Protein AF-A0A1V9Z0G0-F1 (afdb_monomer)

Structure (mmCIF, N/CA/C/O backbone):
data_AF-A0A1V9Z0G0-F1
#
_entry.id   AF-A0A1V9Z0G0-F1
#
loop_
_atom_site.group_PDB
_atom_site.id
_atom_site.type_symbol
_atom_site.label_atom_id
_atom_site.label_alt_id
_atom_site.label_comp_id
_atom_site.label_asym_id
_atom_site.label_entity_id
_atom_site.label_seq_id
_atom_site.pdbx_PDB_ins_code
_atom_site.Cartn_x
_atom_site.Cartn_y
_atom_site.Cartn_z
_atom_site.occupancy
_atom_site.B_iso_or_equiv
_atom_site.auth_seq_id
_atom_site.auth_comp_id
_atom_site.auth_asym_id
_atom_site.auth_atom_id
_atom_site.pdbx_PDB_model_num
ATOM 1 N N . MET A 1 1 ? 11.633 -21.164 -26.897 1.00 39.19 1 MET A N 1
ATOM 2 C CA . MET A 1 1 ? 11.523 -19.756 -26.463 1.00 39.19 1 MET A CA 1
ATOM 3 C C . MET A 1 1 ? 10.047 -19.464 -26.241 1.00 39.19 1 MET A C 1
ATOM 5 O O . MET A 1 1 ? 9.314 -19.277 -27.200 1.00 39.19 1 MET A O 1
ATOM 9 N N . THR A 1 2 ? 9.566 -19.588 -25.009 1.00 44.00 2 THR A N 1
ATOM 10 C CA . THR A 1 2 ? 8.152 -19.388 -24.665 1.00 44.00 2 THR A CA 1
ATOM 11 C C . THR A 1 2 ? 7.898 -17.895 -24.480 1.00 44.00 2 THR A C 1
ATOM 13 O O . THR A 1 2 ? 8.456 -17.275 -23.580 1.00 44.00 2 THR A O 1
ATOM 16 N N . ILE A 1 3 ? 7.078 -17.304 -25.351 1.00 54.53 3 ILE A N 1
ATOM 17 C CA . ILE A 1 3 ? 6.534 -15.957 -25.157 1.00 54.53 3 ILE A CA 1
ATOM 18 C C . ILE A 1 3 ? 5.615 -16.044 -23.932 1.00 54.53 3 ILE A C 1
ATOM 20 O O . ILE A 1 3 ? 4.525 -16.607 -24.019 1.00 54.53 3 ILE A O 1
ATOM 24 N N . LEU A 1 4 ? 6.052 -15.539 -22.775 1.00 56.91 4 LEU A N 1
ATOM 25 C CA . LEU A 1 4 ? 5.128 -15.313 -21.665 1.00 56.91 4 LEU A CA 1
ATOM 26 C C . LEU A 1 4 ? 4.063 -14.316 -22.151 1.00 56.91 4 LEU A C 1
ATOM 28 O O . LEU A 1 4 ? 4.425 -13.322 -22.793 1.00 56.91 4 LEU A O 1
ATOM 32 N N . PRO A 1 5 ? 2.765 -14.551 -21.890 1.00 53.03 5 PRO A N 1
ATOM 33 C CA . PRO A 1 5 ? 1.739 -13.598 -22.277 1.00 53.03 5 PRO A CA 1
ATOM 34 C C . PRO A 1 5 ? 2.099 -12.223 -21.697 1.00 53.03 5 PRO A C 1
ATOM 36 O O . PRO A 1 5 ? 2.500 -12.126 -20.536 1.00 53.03 5 PRO A O 1
ATOM 39 N N . ARG A 1 6 ? 1.973 -11.156 -22.503 1.00 59.28 6 ARG A N 1
ATOM 40 C CA . ARG A 1 6 ? 2.191 -9.740 -22.121 1.00 59.28 6 ARG A CA 1
ATOM 41 C C . ARG A 1 6 ? 1.159 -9.242 -21.085 1.00 59.28 6 ARG A C 1
ATOM 43 O O . ARG A 1 6 ? 0.621 -8.146 -21.194 1.00 59.28 6 ARG A O 1
ATOM 50 N N . THR A 1 7 ? 0.826 -10.050 -20.086 1.00 71.88 7 THR A N 1
ATOM 51 C CA . THR A 1 7 ? -0.216 -9.774 -19.096 1.00 71.88 7 THR A CA 1
ATOM 52 C C . THR A 1 7 ? 0.343 -9.202 -17.794 1.00 71.88 7 THR A C 1
ATOM 54 O O . THR A 1 7 ? -0.408 -8.587 -17.044 1.00 71.88 7 THR A O 1
ATOM 57 N N . ARG A 1 8 ? 1.655 -9.321 -17.548 1.00 81.38 8 ARG A N 1
ATOM 58 C CA . ARG A 1 8 ? 2.352 -8.816 -16.350 1.00 81.38 8 ARG A CA 1
ATOM 59 C C . ARG A 1 8 ? 3.034 -7.471 -16.623 1.00 81.38 8 ARG A C 1
ATOM 61 O O . ARG A 1 8 ? 4.254 -7.399 -16.718 1.00 81.38 8 ARG A O 1
ATOM 68 N N . THR A 1 9 ? 2.249 -6.416 -16.810 1.00 90.38 9 THR A N 1
ATOM 69 C CA . THR A 1 9 ? 2.757 -5.058 -17.067 1.00 90.38 9 THR A CA 1
ATOM 70 C C . THR A 1 9 ? 2.251 -4.091 -16.005 1.00 90.38 9 THR A C 1
ATOM 72 O O . THR A 1 9 ? 1.151 -4.267 -15.486 1.00 90.38 9 THR A O 1
ATOM 75 N N . ASN A 1 10 ? 3.010 -3.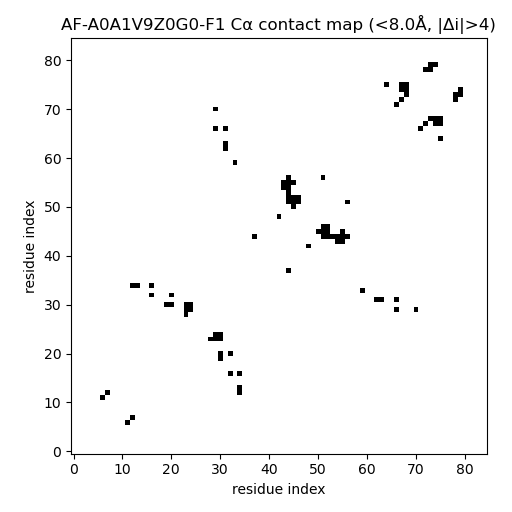024 -15.729 1.00 91.25 10 ASN A N 1
ATOM 76 C CA . ASN A 1 10 ? 2.557 -1.954 -14.832 1.00 91.25 10 ASN A CA 1
ATOM 77 C C . ASN A 1 10 ? 1.232 -1.322 -15.311 1.00 91.25 10 ASN A C 1
ATOM 79 O O . ASN A 1 10 ? 0.412 -0.916 -14.492 1.00 91.25 10 ASN A O 1
ATOM 83 N N . PHE A 1 11 ? 0.998 -1.290 -16.630 1.00 91.69 11 PHE A N 1
ATOM 84 C CA . PHE A 1 11 ? -0.268 -0.845 -17.216 1.00 91.69 11 PHE A CA 1
ATOM 85 C C . PHE A 1 11 ? -1.437 -1.739 -16.785 1.00 91.69 11 PHE A C 1
ATOM 87 O O . PHE A 1 11 ? -2.420 -1.229 -16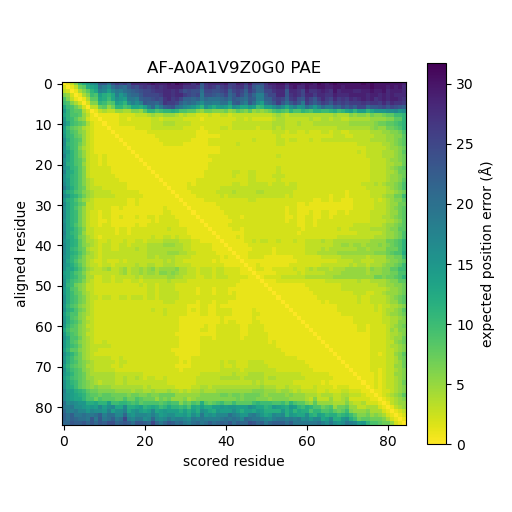.265 1.00 91.69 11 PHE A O 1
ATOM 94 N N . ASN A 1 12 ? -1.312 -3.064 -16.906 1.00 92.50 12 ASN A N 1
ATOM 95 C CA . ASN A 1 12 ? -2.372 -3.979 -16.476 1.00 92.50 12 ASN A CA 1
ATOM 96 C C . ASN A 1 12 ? -2.565 -3.957 -14.952 1.00 92.50 12 ASN A C 1
ATOM 98 O O . ASN A 1 12 ? -3.688 -4.087 -14.471 1.00 92.50 12 ASN A O 1
ATOM 102 N N . THR A 1 13 ? -1.495 -3.749 -14.174 1.00 93.81 13 THR A N 1
ATOM 103 C CA . THR A 1 13 ? -1.587 -3.605 -12.710 1.00 93.81 13 THR A CA 1
ATOM 104 C C . THR A 1 13 ? -2.493 -2.437 -12.300 1.00 93.81 13 THR A C 1
ATOM 106 O O . THR A 1 13 ? -3.173 -2.532 -11.278 1.00 93.81 13 THR A O 1
ATOM 109 N N . LYS A 1 14 ? -2.583 -1.373 -13.113 1.00 96.06 14 LYS A N 1
ATOM 110 C CA . LYS A 1 14 ? -3.504 -0.247 -12.885 1.00 96.06 14 LYS A CA 1
ATOM 111 C C . LYS A 1 14 ? -4.961 -0.694 -12.812 1.00 96.06 14 LYS A C 1
ATOM 113 O O . LYS A 1 14 ? -5.710 -0.227 -11.951 1.00 96.06 14 LYS A O 1
ATOM 118 N N . ASP A 1 15 ? -5.364 -1.584 -13.714 1.00 95.62 15 ASP A N 1
ATOM 119 C CA . ASP A 1 15 ? -6.746 -2.055 -13.790 1.00 9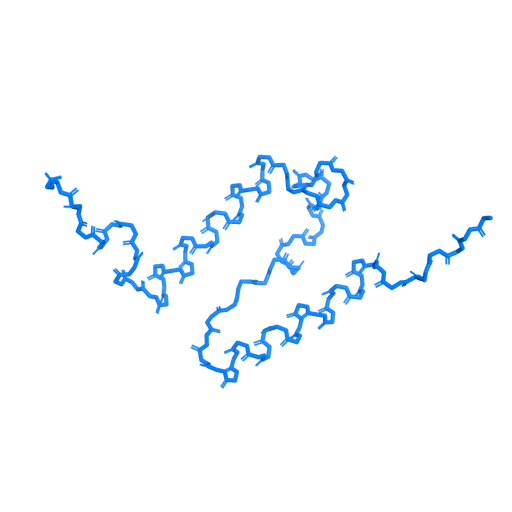5.62 15 ASP A CA 1
ATOM 120 C C . ASP A 1 15 ? -7.093 -2.866 -12.542 1.00 95.62 15 ASP A C 1
ATOM 122 O O . ASP A 1 15 ? -8.141 -2.649 -11.934 1.00 95.62 15 ASP A O 1
ATOM 126 N N . TYR A 1 16 ? -6.170 -3.719 -12.088 1.00 96.12 16 TYR A N 1
ATOM 127 C CA . TYR A 1 16 ? -6.310 -4.437 -10.820 1.00 96.12 16 TYR A CA 1
ATOM 128 C C . TYR A 1 16 ? -6.404 -3.478 -9.631 1.00 96.12 16 TYR A C 1
ATOM 130 O O . TYR A 1 16 ? -7.341 -3.591 -8.844 1.00 96.12 16 TYR A O 1
ATOM 138 N N . ALA A 1 17 ? -5.506 -2.493 -9.524 1.00 97.81 17 ALA A N 1
ATOM 139 C CA . ALA A 1 17 ? -5.551 -1.493 -8.455 1.00 97.81 17 ALA A CA 1
ATOM 140 C C . ALA A 1 17 ? -6.888 -0.729 -8.443 1.00 97.81 17 ALA A C 1
ATOM 142 O O . ALA A 1 17 ? -7.508 -0.556 -7.392 1.00 97.81 17 ALA A O 1
ATOM 143 N N . THR A 1 18 ? -7.385 -0.350 -9.623 1.00 98.12 18 THR A N 1
ATOM 144 C CA . THR A 1 18 ? -8.685 0.315 -9.792 1.00 98.12 18 THR A CA 1
ATOM 145 C C . THR A 1 18 ? -9.833 -0.565 -9.297 1.00 98.12 18 THR A C 1
ATOM 147 O O . THR A 1 18 ? -10.702 -0.093 -8.561 1.00 98.12 18 THR A O 1
ATOM 150 N N . ARG A 1 19 ? -9.835 -1.858 -9.646 1.00 98.12 19 ARG A N 1
ATOM 151 C CA . ARG A 1 19 ? -10.867 -2.800 -9.189 1.00 98.12 19 ARG A CA 1
ATOM 152 C C . ARG A 1 19 ? -10.784 -3.076 -7.691 1.00 98.12 19 ARG A C 1
ATOM 154 O O . ARG A 1 19 ? -11.829 -3.097 -7.048 1.00 98.12 19 ARG A O 1
ATOM 161 N N . CYS A 1 20 ? -9.589 -3.197 -7.114 1.00 98.31 20 CYS A N 1
ATOM 162 C CA . CYS A 1 20 ? -9.416 -3.342 -5.666 1.00 98.31 20 CYS A CA 1
ATOM 163 C C . CYS A 1 20 ? -10.012 -2.152 -4.903 1.00 98.31 20 CYS A C 1
ATOM 165 O O . CYS A 1 20 ? -10.746 -2.354 -3.939 1.00 98.31 20 CYS A O 1
ATOM 167 N N . LYS A 1 21 ? -9.776 -0.918 -5.371 1.00 98.44 21 LYS A N 1
ATOM 168 C CA . LYS A 1 21 ? -10.385 0.289 -4.785 1.00 98.44 21 LYS A CA 1
ATOM 169 C C . LYS A 1 21 ? -11.910 0.260 -4.862 1.00 98.44 21 LYS A C 1
ATOM 171 O O . LYS A 1 21 ? -12.572 0.602 -3.889 1.00 98.44 21 LYS A O 1
ATOM 176 N N . GLN A 1 22 ? -12.468 -0.169 -5.997 1.00 98.56 22 GLN A N 1
ATOM 177 C CA . GLN A 1 22 ? -13.918 -0.296 -6.162 1.00 98.56 22 GLN A CA 1
ATOM 178 C C . GLN A 1 22 ? -14.513 -1.331 -5.198 1.00 98.56 22 GLN A C 1
ATOM 180 O O . GLN A 1 22 ? -15.528 -1.060 -4.564 1.00 98.56 22 GLN A O 1
ATOM 185 N N . VAL A 1 23 ? -13.874 -2.495 -5.051 1.00 98.62 23 VAL A N 1
ATOM 186 C CA . VAL A 1 23 ? -14.305 -3.529 -4.097 1.00 98.62 23 VAL A CA 1
ATOM 187 C C . VAL A 1 23 ? -14.240 -3.010 -2.662 1.00 98.62 23 VAL A C 1
ATOM 189 O O . VAL A 1 23 ? -15.221 -3.145 -1.937 1.00 98.62 23 VAL A O 1
ATOM 192 N N . GLY A 1 24 ? -13.137 -2.364 -2.270 1.00 98.38 24 GLY A N 1
ATOM 193 C CA . GLY A 1 24 ? -13.008 -1.750 -0.946 1.00 98.38 24 GLY A CA 1
ATOM 194 C C . GLY A 1 24 ? -14.107 -0.726 -0.675 1.00 98.38 24 GLY A C 1
ATOM 195 O O . GLY A 1 24 ? -14.800 -0.820 0.333 1.00 98.38 24 GLY A O 1
ATOM 196 N N . SER A 1 25 ? -14.362 0.172 -1.631 1.00 98.38 25 SER A N 1
ATOM 197 C CA . SER A 1 25 ? -15.454 1.147 -1.539 1.00 98.38 25 SER A CA 1
ATOM 198 C C . SER A 1 25 ? -16.823 0.484 -1.363 1.00 98.38 25 SER A C 1
ATOM 200 O O . SER A 1 25 ? -17.610 0.944 -0.543 1.00 98.38 25 SER A O 1
ATOM 202 N N . ASN A 1 26 ? -17.116 -0.585 -2.109 1.00 98.69 26 ASN A N 1
ATOM 203 C CA . ASN A 1 26 ? -18.397 -1.292 -2.015 1.00 98.69 26 ASN A CA 1
ATOM 204 C C . ASN A 1 26 ? -18.588 -1.990 -0.661 1.00 98.69 26 ASN A C 1
ATOM 206 O O . ASN A 1 26 ? -19.719 -2.160 -0.217 1.00 98.69 26 ASN A O 1
ATOM 210 N N . LEU A 1 27 ? -17.492 -2.411 -0.024 1.00 98.50 27 LEU A N 1
ATOM 211 C CA . LEU A 1 27 ? -17.498 -3.091 1.272 1.00 98.50 27 LEU A CA 1
ATOM 212 C C . LEU A 1 27 ? -17.310 -2.135 2.460 1.00 98.50 27 LEU A C 1
ATOM 214 O O . LEU A 1 27 ? -17.358 -2.585 3.600 1.00 98.50 27 LEU A O 1
ATOM 218 N N . GLY A 1 28 ?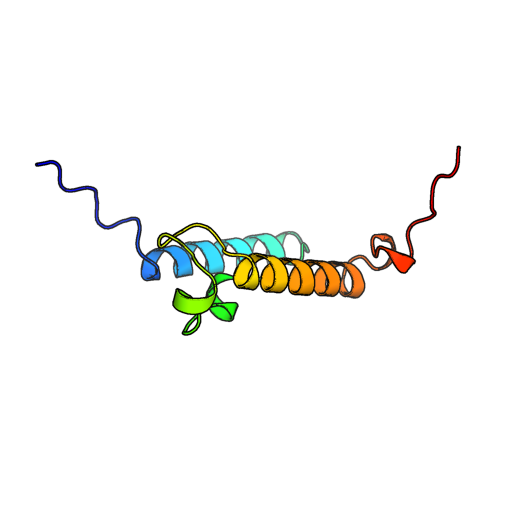 -17.072 -0.842 2.218 1.00 97.81 28 GLY A N 1
ATOM 219 C CA . GLY A 1 28 ? -16.723 0.109 3.276 1.00 97.81 28 GLY A CA 1
ATOM 220 C C . GLY A 1 28 ? -15.354 -0.161 3.916 1.00 97.81 28 GLY A C 1
ATOM 221 O O . GLY A 1 28 ? -15.154 0.150 5.085 1.00 97.81 28 GLY A O 1
ATOM 222 N N . ILE A 1 29 ? -14.420 -0.755 3.167 1.00 98.12 29 ILE A N 1
ATOM 223 C CA . ILE A 1 29 ? -13.059 -1.072 3.617 1.00 98.12 29 ILE A CA 1
ATOM 224 C C . ILE A 1 29 ? -12.075 -0.099 2.938 1.00 98.12 29 ILE A C 1
ATOM 226 O O . ILE A 1 29 ? -12.066 -0.009 1.705 1.00 98.12 29 ILE A O 1
ATOM 230 N N . PRO A 1 30 ? -11.226 0.623 3.694 1.00 98.12 30 PRO A N 1
ATOM 231 C CA . PRO A 1 30 ? -10.232 1.524 3.133 1.00 98.12 30 PRO A CA 1
ATOM 232 C C . PRO A 1 30 ? -9.158 0.731 2.379 1.00 98.12 30 PRO A C 1
ATOM 234 O O . PRO A 1 30 ? -8.704 -0.325 2.819 1.00 98.12 30 PRO A O 1
ATOM 237 N N . VAL A 1 31 ? -8.732 1.260 1.232 1.00 98.44 31 VAL A N 1
ATOM 238 C CA . VAL A 1 31 ? -7.718 0.646 0.365 1.00 98.44 31 VAL A CA 1
ATOM 239 C C . VAL A 1 31 ? -6.598 1.644 0.116 1.00 98.44 31 VAL A C 1
ATOM 241 O O . VAL A 1 31 ? -6.841 2.769 -0.318 1.00 98.44 31 VAL A O 1
ATOM 244 N N . ILE A 1 32 ? -5.361 1.205 0.337 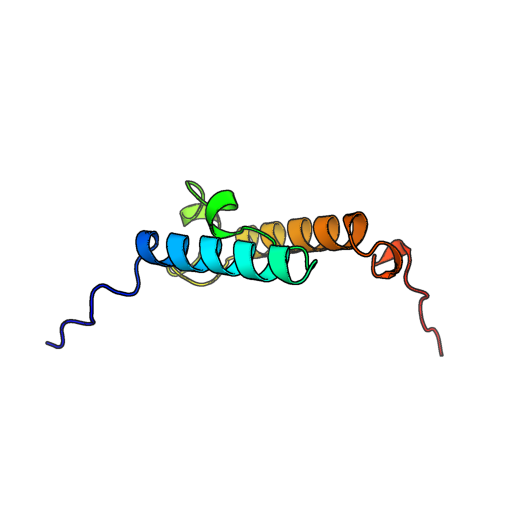1.00 98.50 32 ILE A N 1
ATOM 245 C CA . ILE A 1 32 ? -4.159 1.979 0.026 1.00 98.50 32 ILE A CA 1
ATOM 246 C C . ILE A 1 32 ? -3.807 1.773 -1.452 1.00 98.50 32 ILE A C 1
ATOM 248 O O . ILE A 1 32 ? -3.527 0.657 -1.890 1.00 98.50 32 ILE A O 1
ATOM 252 N N . ASP A 1 33 ? -3.809 2.855 -2.229 1.00 98.00 33 ASP A N 1
ATOM 253 C CA . ASP A 1 33 ? -3.488 2.841 -3.660 1.00 98.00 33 ASP A CA 1
ATOM 254 C C . ASP A 1 33 ? -1.978 2.993 -3.900 1.00 98.00 33 ASP A C 1
ATOM 256 O O . ASP A 1 33 ? -1.477 4.072 -4.229 1.00 98.00 33 ASP A O 1
ATOM 260 N N . LEU A 1 34 ? -1.247 1.887 -3.734 1.00 97.56 34 LEU A N 1
ATOM 261 C CA . LEU A 1 34 ? 0.195 1.851 -3.998 1.00 97.56 34 LEU A CA 1
ATOM 262 C C . LEU A 1 34 ? 0.524 2.063 -5.476 1.00 97.56 34 LEU A C 1
ATOM 264 O O . LEU A 1 34 ? 1.559 2.650 -5.785 1.00 97.56 34 LEU A O 1
ATOM 268 N N . TRP A 1 35 ? -0.351 1.624 -6.390 1.00 97.50 35 TRP A N 1
ATOM 269 C CA . TRP A 1 35 ? -0.099 1.790 -7.818 1.00 97.50 35 TRP A CA 1
ATOM 270 C C . TRP A 1 35 ? 0.040 3.269 -8.149 1.00 97.50 35 TRP A C 1
ATOM 272 O O . TRP A 1 35 ? 1.072 3.654 -8.685 1.00 97.50 35 TRP A O 1
ATOM 282 N N . THR A 1 36 ? -0.935 4.105 -7.782 1.00 97.62 36 THR A N 1
ATOM 283 C CA . THR A 1 36 ? -0.858 5.549 -8.046 1.00 97.62 36 THR A CA 1
ATOM 284 C C . THR A 1 36 ? 0.284 6.196 -7.262 1.00 97.62 36 THR A C 1
ATOM 286 O O . THR A 1 36 ? 1.044 6.975 -7.835 1.00 97.62 36 THR A O 1
ATOM 289 N N . GLY A 1 37 ? 0.441 5.849 -5.979 1.00 96.25 37 GLY A N 1
ATOM 290 C CA . GLY A 1 37 ? 1.429 6.470 -5.091 1.00 96.25 37 GLY A CA 1
ATOM 291 C C . GLY A 1 37 ? 2.892 6.251 -5.493 1.00 96.25 37 GLY A C 1
ATOM 292 O O . GLY A 1 37 ? 3.737 7.101 -5.223 1.00 96.25 37 GLY A O 1
ATOM 293 N N . MET A 1 38 ? 3.192 5.145 -6.177 1.00 96.44 38 MET A N 1
ATOM 294 C CA . MET A 1 38 ? 4.557 4.793 -6.579 1.00 96.44 38 MET A CA 1
ATOM 295 C C . MET A 1 38 ? 4.907 5.189 -8.023 1.00 96.44 38 MET A C 1
ATOM 297 O O . MET A 1 38 ? 6.050 4.982 -8.437 1.00 96.44 38 MET A O 1
ATOM 301 N N . GLN A 1 39 ? 3.972 5.731 -8.819 1.00 96.12 39 GLN A N 1
ATOM 302 C CA . GLN A 1 39 ? 4.279 6.087 -10.211 1.00 96.12 39 GLN A CA 1
ATOM 303 C C . GLN A 1 39 ? 5.373 7.160 -10.290 1.00 96.12 39 GLN A C 1
ATOM 305 O O . GLN A 1 39 ? 5.266 8.215 -9.674 1.00 96.12 39 GLN A O 1
ATOM 310 N N . GLY A 1 40 ? 6.415 6.887 -11.076 1.00 94.94 40 GLY A N 1
ATOM 311 C CA . GLY A 1 40 ? 7.574 7.764 -11.254 1.00 94.94 40 GLY A CA 1
ATOM 312 C C . GLY A 1 40 ? 8.716 7.503 -10.269 1.00 94.94 40 GLY A C 1
ATOM 313 O O . GLY A 1 40 ? 9.838 7.895 -10.560 1.00 94.94 40 GLY A O 1
ATOM 314 N N . ASN A 1 41 ? 8.464 6.788 -9.167 1.00 95.69 41 ASN A N 1
ATOM 315 C CA . ASN A 1 41 ? 9.454 6.521 -8.114 1.00 95.69 41 ASN A CA 1
ATOM 316 C C . ASN A 1 41 ? 9.820 5.031 -8.005 1.00 95.69 41 ASN A C 1
ATOM 318 O O . ASN A 1 41 ? 10.501 4.615 -7.069 1.00 95.69 41 ASN A O 1
ATOM 322 N N . GLN A 1 42 ? 9.368 4.190 -8.943 1.00 94.44 42 GLN A N 1
ATOM 323 C CA . GLN A 1 42 ? 9.530 2.737 -8.834 1.00 94.44 42 GLN A CA 1
ATOM 324 C C . GLN A 1 42 ? 10.998 2.305 -8.745 1.00 94.44 42 GLN A C 1
ATOM 326 O O . GLN A 1 42 ? 11.312 1.411 -7.967 1.00 94.44 42 GLN A O 1
ATOM 331 N N . SER A 1 43 ? 11.902 2.950 -9.490 1.00 95.12 43 SER A N 1
ATOM 332 C CA . SER A 1 43 ? 13.340 2.638 -9.456 1.00 95.12 43 SER A CA 1
ATOM 333 C C . SER A 1 43 ? 13.997 2.926 -8.106 1.00 95.12 43 SER A C 1
ATOM 335 O O . SER A 1 43 ? 15.041 2.359 -7.808 1.00 95.12 43 SER A O 1
ATOM 337 N N . GLU A 1 44 ? 13.400 3.796 -7.293 1.00 96.81 44 GLU A N 1
ATOM 338 C CA . GLU A 1 44 ? 13.896 4.135 -5.956 1.00 96.81 44 GLU A CA 1
ATOM 339 C C . GLU A 1 44 ? 13.316 3.223 -4.872 1.00 96.81 44 GLU A C 1
ATOM 341 O O . GLU A 1 44 ?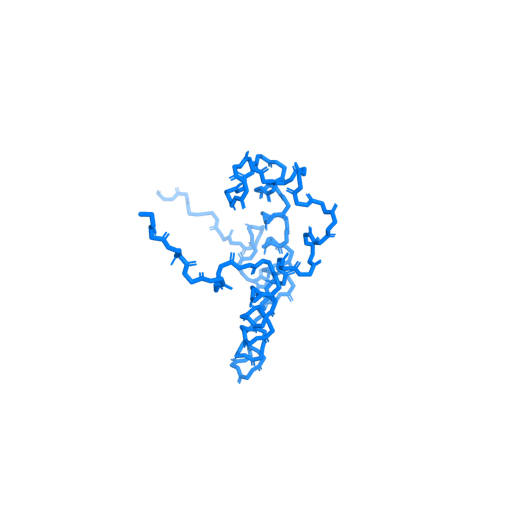 13.877 3.126 -3.783 1.00 96.81 44 GLU A O 1
ATOM 346 N N . MET A 1 45 ? 12.202 2.547 -5.160 1.00 97.69 45 MET A N 1
ATOM 347 C CA . MET A 1 45 ? 11.426 1.779 -4.181 1.00 97.69 45 MET A CA 1
ATOM 348 C C . MET A 1 45 ? 11.459 0.267 -4.415 1.00 97.69 45 MET A C 1
ATOM 350 O O . MET A 1 45 ? 11.035 -0.479 -3.537 1.00 97.69 45 MET A O 1
ATOM 354 N N . ILE A 1 46 ? 11.943 -0.197 -5.570 1.00 96.56 46 ILE A N 1
ATOM 355 C CA . ILE A 1 46 ? 11.906 -1.603 -5.987 1.00 96.56 46 ILE A CA 1
ATOM 356 C C . ILE A 1 46 ? 13.323 -2.092 -6.311 1.00 96.56 46 ILE A C 1
ATOM 358 O O . ILE A 1 46 ? 14.054 -1.422 -7.036 1.00 96.56 46 ILE A O 1
ATOM 362 N N . ILE A 1 47 ? 13.715 -3.263 -5.797 1.00 95.81 47 ILE A N 1
ATOM 363 C CA . ILE A 1 47 ? 15.084 -3.792 -5.946 1.00 95.81 47 ILE A CA 1
ATOM 364 C C . ILE A 1 47 ? 15.307 -4.601 -7.232 1.00 95.81 47 ILE A C 1
ATOM 366 O O . ILE A 1 47 ? 16.370 -4.509 -7.838 1.00 95.81 47 ILE A O 1
ATOM 370 N N . ASP A 1 48 ? 14.320 -5.382 -7.667 1.00 93.50 48 ASP A N 1
ATOM 371 C CA . ASP A 1 48 ? 14.465 -6.360 -8.760 1.00 93.50 48 ASP A CA 1
ATOM 372 C C . ASP A 1 48 ? 13.371 -6.241 -9.835 1.00 93.50 48 ASP A C 1
ATOM 374 O O . ASP A 1 48 ? 13.126 -7.156 -10.621 1.00 93.50 48 ASP A O 1
ATOM 378 N N . GLY A 1 49 ? 12.694 -5.093 -9.868 1.00 89.62 49 GLY A N 1
ATOM 379 C CA . GLY A 1 49 ? 11.541 -4.850 -10.731 1.00 89.62 49 GLY A CA 1
ATOM 380 C C . GLY A 1 49 ? 10.204 -5.351 -10.171 1.00 89.62 49 GLY A C 1
ATOM 381 O O . GLY A 1 49 ? 9.180 -5.111 -10.812 1.00 89.62 49 GLY A O 1
ATOM 382 N N . LEU A 1 50 ? 10.178 -5.982 -8.985 1.00 92.62 50 LEU A N 1
ATOM 383 C CA . LEU A 1 50 ? 8.938 -6.343 -8.290 1.00 92.62 50 LEU A CA 1
ATOM 384 C C . LEU A 1 50 ? 8.961 -6.111 -6.769 1.00 92.62 50 LEU A C 1
ATOM 386 O O . LEU A 1 50 ? 8.027 -5.506 -6.245 1.00 92.62 50 LEU A O 1
ATOM 390 N N . HIS A 1 51 ? 9.982 -6.591 -6.061 1.00 96.38 51 HIS A N 1
ATOM 391 C CA . HIS A 1 51 ? 10.045 -6.529 -4.600 1.00 96.38 51 HIS A CA 1
ATOM 392 C C . HIS A 1 51 ? 10.461 -5.145 -4.109 1.00 96.38 51 HIS A C 1
ATOM 394 O O . HIS A 1 51 ? 11.345 -4.511 -4.688 1.00 96.38 51 HIS A O 1
ATOM 400 N N . LEU A 1 52 ? 9.847 -4.697 -3.014 1.00 98.25 52 LEU A N 1
ATOM 401 C CA . LEU A 1 52 ? 10.234 -3.454 -2.362 1.00 98.25 52 LEU A CA 1
ATOM 402 C C . LEU A 1 52 ? 11.672 -3.553 -1.838 1.00 98.25 52 LEU A C 1
ATOM 404 O O . LEU A 1 52 ? 12.133 -4.612 -1.415 1.00 98.25 52 LEU A O 1
ATOM 408 N N . ASN A 1 53 ? 12.381 -2.432 -1.882 1.00 98.06 53 ASN A N 1
ATOM 409 C CA . ASN A 1 53 ? 13.589 -2.229 -1.092 1.00 98.06 53 ASN A CA 1
ATOM 410 C C . ASN A 1 53 ? 13.226 -1.528 0.233 1.00 98.06 53 ASN A C 1
ATOM 412 O O . ASN A 1 53 ? 12.065 -1.210 0.484 1.00 98.06 53 ASN A O 1
ATOM 416 N N . THR A 1 54 ? 14.225 -1.194 1.052 1.00 98.38 54 THR A N 1
ATOM 417 C CA . THR A 1 54 ? 14.014 -0.488 2.329 1.00 98.38 54 THR A CA 1
ATOM 418 C C . THR A 1 54 ? 13.227 0.823 2.188 1.00 98.38 54 THR A C 1
ATOM 420 O O . THR A 1 54 ? 12.425 1.154 3.058 1.00 98.38 54 THR A O 1
ATOM 423 N N . SER A 1 55 ? 13.433 1.582 1.108 1.00 98.19 55 SER A N 1
ATOM 424 C CA . SER A 1 55 ? 12.684 2.820 0.848 1.00 98.19 55 SER A CA 1
ATOM 425 C C . SER A 1 55 ? 11.209 2.521 0.561 1.00 98.19 55 SER A C 1
ATOM 427 O O . SER A 1 55 ? 10.322 3.124 1.168 1.00 98.19 55 SER 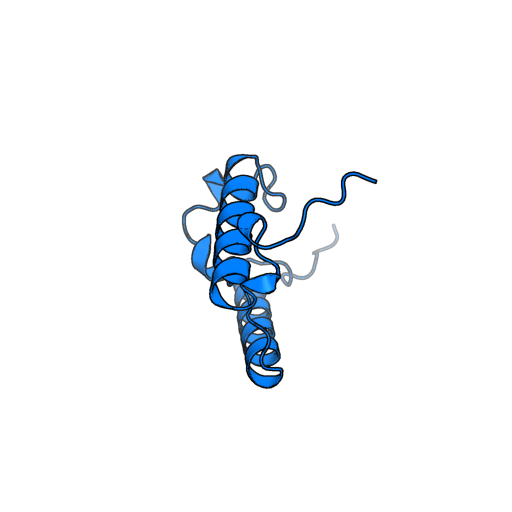A O 1
ATOM 429 N N . GLY A 1 56 ? 10.946 1.532 -0.298 1.00 98.31 56 GLY A N 1
ATOM 430 C CA . GLY A 1 56 ? 9.598 1.062 -0.611 1.00 98.31 56 GLY A CA 1
ATOM 431 C C . GLY A 1 56 ? 8.856 0.512 0.610 1.00 98.31 56 GLY A C 1
ATOM 432 O O . GLY A 1 56 ? 7.705 0.880 0.840 1.00 98.31 56 GLY A O 1
ATOM 433 N N . ASP A 1 57 ? 9.522 -0.295 1.437 1.00 98.50 57 ASP A N 1
ATOM 434 C CA . ASP A 1 57 ? 8.943 -0.831 2.675 1.00 98.50 57 ASP A CA 1
ATOM 435 C C . ASP A 1 57 ? 8.557 0.286 3.649 1.00 98.50 57 ASP A C 1
ATOM 437 O O . ASP A 1 57 ? 7.442 0.304 4.173 1.00 98.50 57 ASP A O 1
ATOM 441 N N . ASN A 1 58 ? 9.441 1.269 3.850 1.00 98.44 58 ASN A N 1
ATOM 442 C CA . ASN A 1 58 ? 9.159 2.418 4.712 1.00 98.44 58 ASN A CA 1
ATOM 443 C C . ASN A 1 58 ? 7.983 3.257 4.191 1.00 98.44 58 ASN A C 1
ATOM 445 O O . ASN A 1 58 ? 7.162 3.733 4.980 1.00 98.44 58 ASN A O 1
ATOM 449 N N . TYR A 1 59 ? 7.880 3.429 2.871 1.00 98.38 59 TYR A N 1
ATOM 450 C CA . TYR A 1 59 ? 6.755 4.117 2.242 1.00 98.38 59 TYR A CA 1
ATOM 451 C C . TYR A 1 59 ? 5.428 3.400 2.534 1.00 98.38 59 TYR A C 1
ATOM 453 O O . TYR A 1 59 ? 4.487 4.024 3.035 1.00 98.38 59 TYR A O 1
ATOM 461 N N . VAL A 1 60 ? 5.367 2.082 2.311 1.00 98.31 60 VAL A N 1
ATOM 462 C CA . VAL A 1 60 ? 4.169 1.272 2.590 1.00 98.31 60 VAL A CA 1
ATOM 463 C C . VAL A 1 60 ? 3.828 1.270 4.080 1.00 98.31 60 VAL A C 1
ATOM 465 O O . VAL A 1 60 ? 2.666 1.463 4.438 1.00 98.31 60 VAL A O 1
ATOM 468 N N . TYR A 1 61 ? 4.823 1.119 4.956 1.00 98.31 61 TYR A N 1
ATOM 469 C CA . TYR A 1 61 ? 4.640 1.154 6.408 1.00 98.31 61 TYR A CA 1
ATOM 470 C C . TYR A 1 61 ? 3.988 2.461 6.879 1.00 98.31 61 TYR A C 1
ATOM 472 O O . TYR A 1 61 ? 3.029 2.439 7.655 1.00 98.31 61 TYR A O 1
ATOM 480 N N . ASN A 1 62 ? 4.466 3.604 6.381 1.00 98.31 62 ASN A N 1
ATOM 481 C CA . ASN A 1 62 ? 3.915 4.906 6.747 1.00 98.31 62 ASN A CA 1
ATOM 482 C C . ASN A 1 62 ? 2.475 5.081 6.250 1.00 98.31 62 ASN A C 1
ATOM 484 O O . ASN A 1 62 ? 1.621 5.531 7.016 1.00 98.31 62 ASN A O 1
ATOM 488 N N . LEU A 1 63 ? 2.180 4.679 5.008 1.00 98.31 63 LEU A N 1
ATOM 489 C CA . LEU A 1 63 ? 0.814 4.710 4.480 1.00 98.31 63 LEU A CA 1
ATOM 490 C C . LEU A 1 63 ? -0.133 3.816 5.283 1.00 98.31 63 LEU A C 1
ATOM 492 O O . LEU A 1 63 ? -1.249 4.232 5.591 1.00 98.31 63 LEU A O 1
ATOM 496 N N . LEU A 1 64 ? 0.312 2.614 5.656 1.00 98.00 64 LEU A N 1
ATOM 497 C CA . LEU A 1 64 ? -0.486 1.685 6.447 1.00 98.00 64 LEU A CA 1
ATOM 498 C C . LEU A 1 64 ? -0.816 2.261 7.821 1.00 98.00 64 LEU A C 1
ATOM 500 O O . LEU A 1 64 ? -1.983 2.287 8.208 1.00 98.00 64 LEU A O 1
ATOM 504 N N . LYS A 1 65 ? 0.187 2.797 8.524 1.00 97.62 65 LYS A N 1
ATOM 505 C CA . LYS A 1 65 ? -0.023 3.477 9.806 1.00 97.62 65 LYS A CA 1
ATOM 506 C C . LYS A 1 65 ? -1.037 4.614 9.707 1.00 97.62 65 LYS A C 1
ATOM 508 O O . LYS A 1 65 ? -1.927 4.697 10.548 1.00 97.62 65 LYS A O 1
ATOM 513 N N . LEU A 1 66 ? -0.900 5.482 8.702 1.00 97.25 66 LEU A N 1
ATOM 514 C CA . LEU A 1 66 ? -1.812 6.611 8.497 1.00 97.25 66 LEU A CA 1
ATOM 515 C C . LEU A 1 66 ? -3.233 6.134 8.173 1.00 97.25 66 LEU A C 1
ATOM 517 O O . LEU A 1 66 ? -4.198 6.661 8.721 1.00 97.25 66 LEU A O 1
ATOM 521 N N . SER A 1 67 ? -3.365 5.108 7.329 1.00 97.81 67 SER A N 1
ATOM 522 C CA . SER A 1 67 ? -4.660 4.522 6.981 1.00 97.81 67 SER A CA 1
ATOM 523 C C . SER A 1 67 ? -5.354 3.918 8.200 1.00 97.81 67 SER A C 1
ATOM 525 O O . SER A 1 67 ? -6.551 4.131 8.373 1.00 97.81 67 SER A O 1
ATOM 527 N N . ILE A 1 68 ? -4.620 3.199 9.055 1.00 97.81 68 ILE A N 1
ATOM 528 C CA . ILE A 1 68 ? -5.159 2.643 10.302 1.00 97.81 68 ILE A CA 1
ATOM 529 C C . ILE A 1 68 ? -5.582 3.778 11.232 1.00 97.81 68 ILE A C 1
ATOM 531 O O . ILE A 1 68 ? -6.740 3.830 11.617 1.00 97.81 68 ILE A O 1
ATOM 535 N N . ALA A 1 69 ? -4.700 4.737 11.522 1.00 96.88 69 ALA A N 1
ATOM 536 C CA . ALA A 1 69 ? -5.021 5.839 12.428 1.00 96.88 69 ALA A CA 1
ATOM 537 C C . ALA A 1 69 ? -6.251 6.653 11.981 1.00 96.88 69 ALA A C 1
ATOM 539 O O . ALA A 1 69 ? -7.017 7.112 12.823 1.00 96.88 69 ALA A O 1
ATOM 540 N N . SER A 1 70 ? -6.455 6.818 10.669 1.00 97.38 70 SER A N 1
ATOM 541 C CA . SER A 1 70 ? -7.579 7.587 10.124 1.00 97.38 70 SER A CA 1
ATOM 542 C C . SER A 1 70 ? -8.898 6.816 10.044 1.00 97.38 70 SER A C 1
ATOM 544 O O . SER A 1 70 ? -9.947 7.454 10.087 1.00 97.38 70 SER A O 1
ATOM 546 N N . ASN A 1 71 ? -8.872 5.495 9.844 1.00 97.88 71 ASN A N 1
ATOM 547 C CA . ASN A 1 71 ? -10.084 4.710 9.555 1.00 97.88 71 ASN A CA 1
ATOM 548 C C . ASN A 1 71 ? -10.447 3.717 10.667 1.00 97.88 71 ASN A C 1
ATOM 550 O O . ASN A 1 71 ? -11.611 3.358 10.795 1.00 97.88 71 ASN A O 1
ATOM 554 N N . TYR A 1 72 ? -9.458 3.297 11.455 1.00 96.94 72 TYR A N 1
ATOM 555 C CA . TYR A 1 72 ? -9.553 2.334 12.554 1.00 96.94 72 TYR A CA 1
ATOM 556 C C . TYR A 1 72 ? -8.701 2.825 13.737 1.00 96.94 72 TYR A C 1
ATOM 558 O O . TYR A 1 72 ? -7.696 2.193 14.087 1.00 96.94 72 TYR A O 1
ATOM 566 N N . PRO A 1 73 ? -9.004 4.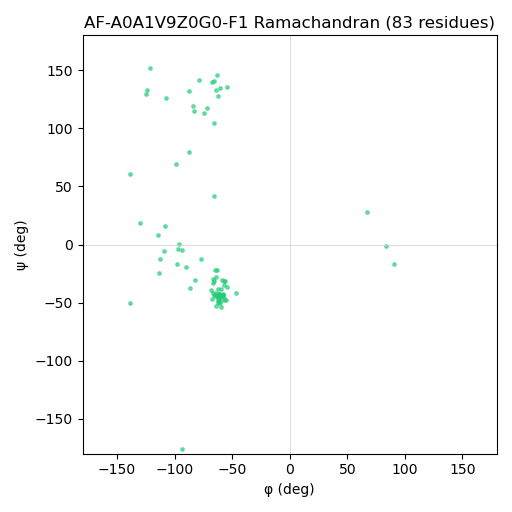008 14.306 1.00 96.25 73 PRO A N 1
ATOM 567 C CA . PRO A 1 73 ? -8.161 4.633 15.322 1.00 96.25 73 PRO A CA 1
ATOM 568 C C . PRO A 1 73 ? -7.923 3.729 16.537 1.00 96.25 73 PRO A C 1
ATOM 570 O O . PRO A 1 73 ? -6.842 3.770 17.111 1.00 96.25 73 PRO A O 1
ATOM 573 N N . GLU A 1 74 ? -8.870 2.873 16.906 1.00 95.25 74 GLU A N 1
ATOM 574 C CA . GLU A 1 74 ? -8.746 1.882 17.979 1.00 95.25 74 GLU A CA 1
ATOM 575 C C . GLU A 1 74 ? -7.661 0.821 17.728 1.00 95.25 74 GLU A C 1
ATOM 577 O O . GLU A 1 74 ? -7.153 0.225 18.674 1.00 95.25 74 GLU A O 1
ATOM 582 N N . LEU A 1 75 ? -7.275 0.608 16.466 1.00 95.25 75 LEU A N 1
ATOM 583 C CA . LEU A 1 75 ? -6.194 -0.294 16.062 1.00 95.25 75 LEU A CA 1
ATOM 584 C C . LEU A 1 75 ? -4.862 0.4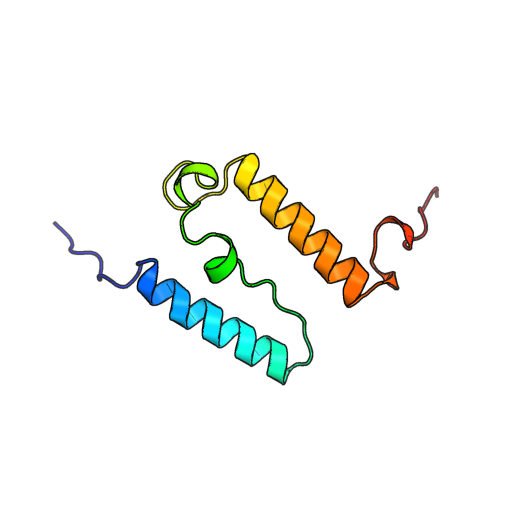39 15.846 1.00 95.25 75 LEU A C 1
ATOM 586 O O . LEU A 1 75 ? -3.863 -0.178 15.468 1.00 95.25 75 LEU A O 1
ATOM 590 N N . ALA A 1 76 ? -4.813 1.759 16.044 1.00 94.81 76 ALA A N 1
ATOM 591 C CA . ALA A 1 76 ? -3.558 2.490 15.965 1.00 94.81 76 ALA A CA 1
ATOM 592 C C . ALA A 1 76 ? -2.624 2.041 17.097 1.00 94.81 76 ALA A C 1
ATOM 594 O O . ALA A 1 76 ? -3.060 1.859 18.229 1.00 94.81 76 ALA A O 1
ATOM 595 N N . ARG A 1 77 ? -1.322 1.915 16.806 1.00 89.62 77 ARG A N 1
ATOM 596 C CA . ARG A 1 77 ? -0.301 1.470 17.775 1.00 89.62 77 ARG A CA 1
ATOM 597 C C . ARG A 1 77 ? -0.407 2.179 19.127 1.00 89.62 77 ARG A C 1
ATOM 599 O O . ARG A 1 77 ? -0.267 1.530 20.154 1.00 89.62 77 ARG A O 1
ATOM 606 N N . ASP A 1 78 ? -0.644 3.486 19.104 1.00 89.19 78 ASP A N 1
ATOM 607 C CA . ASP A 1 78 ? -0.677 4.323 20.307 1.00 89.19 78 ASP A CA 1
ATOM 608 C C . ASP A 1 78 ? -1.987 4.165 21.105 1.00 89.19 78 ASP A C 1
ATOM 610 O O . ASP A 1 78 ? -2.064 4.590 22.254 1.00 89.19 78 ASP A O 1
ATOM 614 N N . ASN A 1 79 ? -2.999 3.524 20.509 1.00 90.50 79 ASN A N 1
ATOM 615 C CA . ASN A 1 79 ? -4.331 3.317 21.076 1.00 90.50 79 ASN A CA 1
ATOM 616 C C . ASN A 1 79 ? -4.598 1.854 21.473 1.00 90.50 79 ASN A C 1
ATOM 618 O O . ASN A 1 79 ? -5.634 1.566 22.072 1.00 90.50 79 ASN A O 1
ATOM 622 N N . ILE A 1 80 ? -3.677 0.933 21.171 1.00 88.62 80 ILE A N 1
ATOM 623 C CA . ILE A 1 80 ? -3.754 -0.460 21.616 1.00 88.62 80 ILE A CA 1
ATOM 624 C C . ILE A 1 80 ? -3.098 -0.575 22.996 1.00 88.62 80 ILE A C 1
ATOM 626 O O . ILE A 1 80 ? -1.980 -0.105 23.212 1.00 88.62 80 ILE A O 1
ATOM 630 N N . ALA A 1 81 ? -3.780 -1.232 23.936 1.00 83.56 81 ALA A N 1
ATOM 631 C CA . ALA A 1 81 ? -3.215 -1.532 25.246 1.00 83.56 81 ALA A CA 1
ATOM 632 C C . ALA A 1 81 ? -2.020 -2.489 25.116 1.00 83.56 81 ALA A C 1
ATOM 634 O O . ALA A 1 81 ? -2.104 -3.516 24.443 1.00 83.56 81 ALA A O 1
ATOM 635 N N . LEU A 1 82 ? -0.914 -2.166 25.788 1.00 80.19 82 LEU A N 1
ATOM 636 C CA . LEU A 1 82 ? 0.201 -3.095 25.921 1.00 80.19 82 LEU A CA 1
ATOM 637 C C . LEU A 1 82 ? -0.210 -4.208 26.883 1.00 80.19 82 LEU A C 1
ATOM 639 O O . LEU A 1 82 ? -0.472 -3.949 28.058 1.00 80.19 82 LEU A O 1
ATOM 643 N N . ASP A 1 83 ? -0.256 -5.435 26.377 1.00 80.50 83 ASP A N 1
ATOM 644 C CA . ASP A 1 83 ? -0.325 -6.616 27.225 1.00 80.50 83 ASP A CA 1
ATOM 645 C C . ASP A 1 83 ? 1.055 -6.839 27.857 1.00 80.50 83 ASP A C 1
ATOM 647 O O . ASP A 1 83 ? 2.042 -7.071 27.158 1.00 80.50 83 ASP A O 1
ATOM 651 N N . LEU A 1 84 ? 1.122 -6.671 29.177 1.00 77.44 84 LEU A N 1
ATOM 652 C CA . LEU A 1 84 ? 2.328 -6.852 29.988 1.00 77.44 84 LEU A CA 1
ATOM 653 C C . LEU A 1 84 ? 2.241 -8.119 30.860 1.00 77.44 84 LEU A C 1
ATOM 655 O O . LEU A 1 84 ? 2.972 -8.207 31.849 1.00 77.44 84 LEU A O 1
ATOM 659 N N . SER A 1 85 ? 1.311 -9.035 30.550 1.00 72.44 85 SER A N 1
ATOM 660 C CA . SER A 1 85 ? 1.112 -10.288 31.294 1.00 72.44 85 SER A CA 1
ATOM 661 C C . SER A 1 85 ? 2.150 -11.371 31.007 1.00 72.44 85 SER A C 1
ATOM 663 O O . SER A 1 85 ? 2.758 -11.380 29.912 1.00 72.44 85 SER A O 1
#

Sequence (85 aa):
MTILPRTRTNFNTKDYATRCKQVGSNLGIPVIDLWTGMQGNQSEMIIDGLHLNTSGDNYVYNLLKLSIASNYPELARDNIALDLS

Foldseek 3Di:
DDDDPPCPDLVNVVVVLVVVCVVCVVVVHDDDRPSVVCPPPCVVQADPSPDGDPVVVVVVVVSVLVSCCVRPVCPRPVNDDDDPD

Radius of gyration: 16.74 Å; Cα contacts (8 Å, |Δi|>4): 49; chains: 1; bounding box: 34×28×58 Å

Solvent-accessible surface area (backbone atoms only — not comparable to full-atom values): 5322 Å² total; per-residue (Å²): 136,82,81,72,75,94,68,87,41,78,72,55,48,46,57,52,52,53,50,52,44,51,53,21,60,76,70,75,40,91,67,86,63,60,70,73,73,40,65,94,45,47,84,74,22,30,72,78,87,73,50,64,31,75,59,28,48,52,52,52,51,52,53,51,52,52,51,34,47,74,76,38,47,70,72,20,80,93,58,47,83,82,84,84,125

Nearest PDB structures (foldseek):
  3mil-assembly1_B  TM=9.257E-01  e=2.022E-02  Saccharomyces cerevisiae
  3o65-assembly4_G  TM=3.220E-01  e=7.750E+00  Homo sapiens

Secondary structure (DSSP, 8-state):
-----TT--HHHHHHHHHHHHHHHHHHT-----HHHHTTT-HHHHBSSSSSB-HHHHHHHHHHHHHHHHHH-GGGSGGGSPP---

Organism: NCBI:txid74557

pLDDT: mean 91.65, std 12.66, range [39.19, 98.69]

InterPro domains:
  IPR036514 SGNH hydrolase superfamily [G3DSA:3.40.50.1110] (2-85)
  IPR045136 Isoamyl acetate-hydrolyzing esterase Iah1-like [PTHR14209] (7-81)

Mean predicted aligned error: 5.37 Å